Protein AF-A0A960Z286-F1 (afdb_monomer_lite)

pLDDT: mean 77.07, std 21.87, range [32.59, 98.06]

Sequence (140 aa):
MRFLIPLVVVCMVLLAVTPAVAESYREEGLPAFVPDPQDPLQVPRGIAVLQLSPMFLEIHGINEASVAVENALLAELAAATDEAEVERLVLRLAALDIDRQLSVLKVRIRYARLEGRFDEAFRLRQEMLQLLQNGNGPPM

Radius of gyration: 29.49 Å; chains: 1; bounding box: 43×73×62 Å

Foldseek 3Di:
DPDPPVVVVVVVVVVVPPPVVVPPPDDDDDDPPPDDPPDPVPPPPPDPPPPDDPLVVQLVVLVVVLVVVLVVLVVQLVVDDDPVSNVVSVLVNVVSVLVSLLSNLVSVLVVCVVVVVNVVNVVSVVVSVVSVVVNPPDDD

Secondary structure (DSSP, 8-state):
--SSHHHHHHHHHHHHSSSTTSSS-----PPP----TT-TT-S--S-------HHHHHHHHHHHHHHHHHHHHHHHHHH--SHHHHHHHHHHHHHHHHHHHHHHHHHHHHHHHHTT-HHHHHHHHHHHHHHHHHTTPPP-

Structure (mmCIF, N/CA/C/O backbone):
data_AF-A0A960Z286-F1
#
_entry.id   AF-A0A960Z286-F1
#
loop_
_atom_site.group_PDB
_atom_site.id
_atom_site.type_symbol
_atom_site.label_atom_id
_atom_site.label_alt_id
_atom_site.label_comp_id
_atom_site.label_asym_id
_atom_site.label_entity_id
_atom_site.label_seq_id
_atom_site.pdbx_PDB_ins_code
_atom_site.Cartn_x
_atom_site.Cartn_y
_atom_site.Cartn_z
_atom_site.occupancy
_atom_site.B_iso_or_equiv
_atom_site.auth_seq_id
_atom_site.auth_comp_id
_atom_site.auth_asym_id
_atom_site.auth_atom_id
_atom_site.pdbx_PDB_model_num
ATOM 1 N N . MET A 1 1 ? 7.196 -53.659 -30.319 1.00 56.94 1 MET A N 1
ATOM 2 C CA . MET A 1 1 ? 6.126 -54.269 -29.493 1.00 56.94 1 MET A CA 1
ATOM 3 C C . MET A 1 1 ? 6.685 -54.800 -28.165 1.00 56.94 1 MET A C 1
ATOM 5 O O . MET A 1 1 ? 6.800 -56.004 -28.000 1.00 56.94 1 MET A O 1
ATOM 9 N N . ARG A 1 2 ? 7.087 -53.926 -27.226 1.00 56.56 2 ARG A N 1
ATOM 10 C CA . ARG A 1 2 ? 7.665 -54.327 -25.917 1.00 56.56 2 ARG A CA 1
ATOM 11 C C . ARG A 1 2 ? 7.342 -53.354 -24.761 1.00 56.56 2 ARG A C 1
ATOM 13 O O . ARG A 1 2 ? 8.086 -53.280 -23.798 1.00 56.56 2 ARG A O 1
ATOM 20 N N . PHE A 1 3 ? 6.227 -52.622 -24.843 1.00 51.56 3 PHE A N 1
ATOM 21 C CA . PHE A 1 3 ? 5.804 -51.671 -23.793 1.00 51.56 3 PHE A CA 1
ATOM 22 C C . PHE A 1 3 ? 4.342 -51.836 -23.338 1.00 51.56 3 PHE A C 1
ATOM 24 O O . PHE A 1 3 ? 3.859 -51.055 -22.531 1.00 51.56 3 PHE A O 1
ATOM 31 N N . LEU A 1 4 ? 3.635 -52.869 -23.811 1.00 53.50 4 LEU A N 1
ATOM 32 C CA . LEU A 1 4 ? 2.208 -53.077 -23.511 1.00 53.50 4 LEU A CA 1
ATOM 33 C C . LEU A 1 4 ? 1.945 -53.877 -22.222 1.00 53.50 4 LEU A C 1
ATOM 35 O O . LEU A 1 4 ? 0.842 -53.835 -21.694 1.00 53.50 4 LEU A O 1
ATOM 39 N N . ILE A 1 5 ? 2.952 -54.571 -21.688 1.00 55.56 5 ILE A N 1
ATOM 40 C CA . ILE A 1 5 ? 2.807 -55.435 -20.507 1.00 55.56 5 ILE A CA 1
ATOM 41 C C . ILE A 1 5 ? 2.812 -54.659 -19.168 1.00 55.56 5 ILE A C 1
ATOM 43 O O . ILE A 1 5 ? 1.976 -54.978 -18.325 1.00 55.56 5 ILE A O 1
ATOM 47 N N . PRO A 1 6 ? 3.648 -53.621 -18.931 1.00 54.53 6 PRO A N 1
ATOM 48 C CA . PRO A 1 6 ? 3.648 -52.952 -17.625 1.00 54.53 6 PRO A CA 1
ATOM 49 C C . PRO A 1 6 ? 2.404 -52.080 -17.386 1.00 54.53 6 PRO A C 1
ATOM 51 O O . PRO A 1 6 ? 2.000 -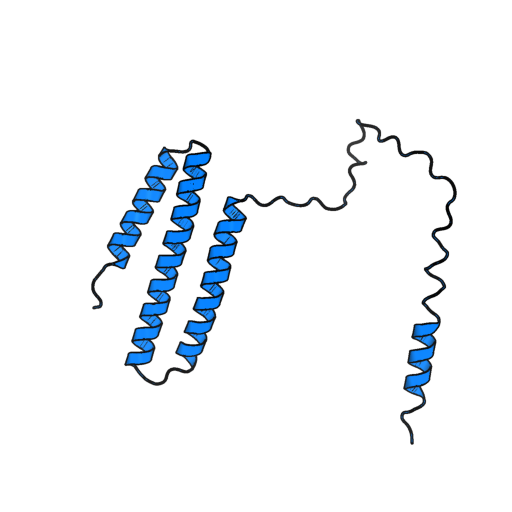51.904 -16.241 1.00 54.53 6 PRO A O 1
ATOM 54 N N . LEU A 1 7 ? 1.751 -51.581 -18.444 1.00 53.56 7 LEU A N 1
ATOM 55 C CA . LEU A 1 7 ? 0.562 -50.728 -18.320 1.00 53.56 7 LEU A CA 1
ATOM 56 C C . LEU A 1 7 ? -0.667 -51.508 -17.815 1.00 53.56 7 LEU A C 1
ATOM 58 O O . LEU A 1 7 ? -1.439 -50.996 -17.009 1.00 53.56 7 LEU A O 1
ATOM 62 N N . VAL A 1 8 ? -0.826 -52.765 -18.245 1.00 57.75 8 VAL A N 1
ATOM 63 C CA . VAL A 1 8 ? -1.969 -53.612 -17.856 1.00 57.75 8 VAL A CA 1
ATOM 64 C C . VAL A 1 8 ? -1.876 -54.035 -16.387 1.00 57.75 8 VAL A C 1
ATOM 66 O O . VAL A 1 8 ? -2.889 -54.060 -15.692 1.00 57.75 8 VAL A O 1
ATOM 69 N N . VAL A 1 9 ? -0.664 -54.283 -15.880 1.00 58.66 9 VAL A N 1
ATOM 70 C CA . VAL A 1 9 ? -0.447 -54.649 -14.469 1.00 58.66 9 VAL A CA 1
ATOM 71 C C . VAL A 1 9 ? -0.731 -53.463 -13.542 1.00 58.66 9 VAL A C 1
ATOM 73 O O . VAL A 1 9 ? -1.400 -53.630 -12.527 1.00 58.66 9 VAL A O 1
ATOM 76 N N . VAL A 1 10 ? -0.315 -52.248 -13.916 1.00 57.38 10 VAL A N 1
ATOM 77 C CA . VAL A 1 10 ? -0.603 -51.032 -13.132 1.00 57.38 10 VAL A CA 1
ATOM 78 C C . VAL A 1 10 ? -2.105 -50.717 -13.118 1.00 57.38 10 VAL A C 1
ATOM 80 O O . VAL A 1 10 ? -2.646 -50.345 -12.077 1.00 57.38 10 VAL A O 1
ATOM 83 N N . CYS A 1 11 ? -2.808 -50.935 -14.234 1.00 55.19 11 CYS A N 1
ATOM 84 C CA . CYS A 1 11 ? -4.253 -50.707 -14.311 1.00 55.19 11 CYS A CA 1
ATOM 85 C C . CYS A 1 11 ? -5.060 -51.737 -13.493 1.00 55.19 11 CYS A C 1
ATOM 87 O O . CYS A 1 11 ? -6.043 -51.372 -12.851 1.00 55.19 11 CYS A O 1
ATOM 89 N N . MET A 1 12 ? -4.618 -53.002 -13.428 1.00 56.00 12 MET A N 1
ATOM 90 C CA . MET A 1 12 ? -5.261 -54.013 -12.576 1.00 56.00 12 MET A CA 1
ATOM 91 C C . MET A 1 12 ? -5.041 -53.781 -11.077 1.00 56.00 12 MET A C 1
ATOM 93 O O . MET A 1 12 ? -5.953 -54.026 -10.292 1.00 56.00 12 MET A O 1
ATOM 97 N N . VAL A 1 13 ? -3.879 -53.265 -10.668 1.00 55.75 13 VAL A N 1
ATOM 98 C CA . VAL A 1 13 ? -3.625 -52.934 -9.254 1.00 55.75 13 VAL A CA 1
ATOM 99 C C . VAL A 1 13 ? -4.472 -51.737 -8.803 1.00 55.75 13 VAL A C 1
ATOM 101 O O . VAL A 1 13 ? -4.971 -51.735 -7.683 1.00 55.75 13 VAL A O 1
ATOM 104 N N . LEU A 1 14 ? -4.723 -50.760 -9.681 1.00 52.62 14 LEU A N 1
ATOM 105 C CA . LEU A 1 14 ? -5.585 -49.610 -9.374 1.00 52.62 14 LEU A CA 1
ATOM 106 C C . LEU A 1 14 ? -7.082 -49.965 -9.294 1.00 52.62 14 LEU A C 1
ATOM 108 O O . LEU A 1 14 ? -7.808 -49.343 -8.523 1.00 52.62 14 LEU A O 1
ATOM 112 N N . LEU A 1 15 ? -7.543 -50.978 -10.035 1.00 53.59 15 LEU A N 1
ATOM 113 C CA . LEU A 1 15 ? -8.944 -51.431 -10.021 1.00 53.59 15 LEU A CA 1
ATOM 114 C C . LEU A 1 15 ? -9.274 -52.428 -8.895 1.00 53.59 15 LEU A C 1
ATOM 116 O O . LEU A 1 15 ? -10.448 -52.633 -8.600 1.00 53.59 15 LEU A O 1
ATOM 120 N N . ALA A 1 16 ? -8.273 -53.028 -8.244 1.00 50.38 16 ALA A N 1
ATOM 121 C CA . ALA A 1 16 ? -8.479 -53.979 -7.146 1.00 50.38 16 ALA A CA 1
ATOM 122 C C . ALA A 1 16 ? -8.532 -53.327 -5.748 1.00 50.38 16 ALA A C 1
ATOM 124 O O . ALA A 1 16 ? -8.940 -53.974 -4.787 1.00 50.38 16 ALA A O 1
ATOM 125 N N . VAL A 1 17 ? -8.139 -52.054 -5.616 1.00 48.81 17 VAL A N 1
ATOM 126 C CA . VAL A 1 17 ? -8.053 -51.358 -4.314 1.00 48.81 17 VAL A CA 1
ATOM 127 C C . VAL A 1 17 ? -9.341 -50.590 -3.965 1.00 48.81 17 VAL A C 1
ATOM 129 O O . VAL A 1 17 ? -9.510 -50.141 -2.836 1.00 48.81 17 VAL A O 1
ATOM 132 N N . THR A 1 18 ? -10.301 -50.474 -4.884 1.00 52.19 18 THR A N 1
ATOM 133 C CA . THR A 1 18 ? -11.476 -49.607 -4.695 1.00 52.19 18 THR A CA 1
ATOM 134 C C . THR A 1 18 ? -12.733 -50.220 -4.060 1.00 52.19 18 THR A C 1
ATOM 136 O O . THR A 1 18 ? -13.496 -49.422 -3.520 1.00 52.19 18 THR A O 1
ATOM 139 N N . PRO A 1 19 ? -12.994 -51.546 -3.993 1.00 44.97 19 PRO A N 1
ATOM 140 C CA . PRO A 1 19 ? -14.175 -52.016 -3.262 1.00 44.97 19 PRO A CA 1
ATOM 141 C C . PRO A 1 19 ? -13.891 -52.319 -1.780 1.00 44.97 19 PRO A C 1
ATOM 143 O O . PRO A 1 19 ? -14.805 -52.262 -0.967 1.00 44.97 19 PRO A O 1
ATOM 146 N N . ALA A 1 20 ? -12.635 -52.562 -1.384 1.00 44.53 20 ALA A N 1
ATOM 147 C CA . ALA A 1 20 ? -12.308 -53.007 -0.021 1.00 44.53 20 ALA A CA 1
ATOM 148 C C . ALA A 1 20 ? -12.345 -51.897 1.053 1.00 44.53 20 ALA A C 1
ATOM 150 O O . ALA A 1 20 ? -12.325 -52.201 2.242 1.00 44.53 20 ALA A O 1
ATOM 151 N N . VAL A 1 21 ? -12.418 -50.621 0.659 1.00 44.81 21 VAL A N 1
ATOM 152 C CA . VAL A 1 21 ? -12.534 -49.477 1.591 1.00 44.81 21 VAL A CA 1
ATOM 153 C C . VAL A 1 21 ? -13.983 -48.978 1.711 1.00 44.81 21 VAL A C 1
ATOM 155 O O . VAL A 1 21 ? -14.307 -48.223 2.622 1.00 44.81 21 VAL A O 1
ATOM 158 N N . ALA A 1 22 ? -14.890 -49.429 0.837 1.00 44.00 22 ALA A N 1
ATOM 159 C CA . 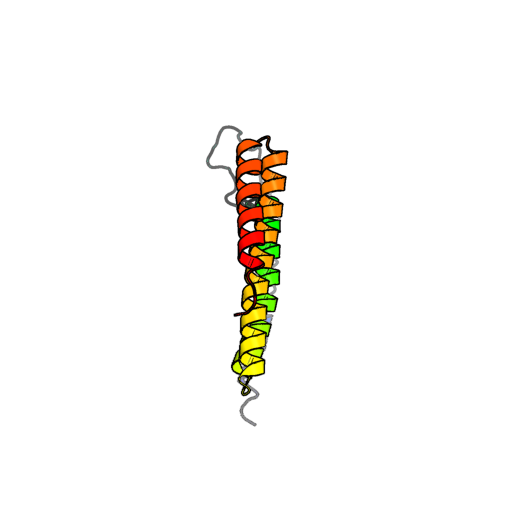ALA A 1 22 ? -16.287 -48.990 0.843 1.00 44.00 22 ALA A CA 1
ATOM 160 C C . ALA A 1 22 ? -17.186 -49.781 1.819 1.00 44.00 22 ALA A C 1
ATOM 162 O O . ALA A 1 22 ? -18.303 -49.354 2.096 1.00 44.00 22 ALA A O 1
ATOM 163 N N . GLU A 1 23 ? -16.712 -50.907 2.364 1.00 39.78 23 GLU A N 1
ATOM 164 C CA . GLU A 1 23 ? -17.537 -51.851 3.139 1.00 39.78 23 GLU A CA 1
ATOM 165 C C . GLU A 1 23 ? -17.264 -51.866 4.655 1.00 39.78 23 GLU A C 1
ATOM 167 O O . GLU A 1 23 ? -17.914 -52.608 5.388 1.00 39.78 23 GLU A O 1
ATOM 172 N N . SER A 1 24 ? -16.365 -51.013 5.165 1.00 43.59 24 SER A N 1
ATOM 173 C CA . SER A 1 24 ? -16.043 -50.945 6.604 1.00 43.59 24 SER A CA 1
ATOM 174 C C . SER A 1 24 ? -16.860 -49.923 7.409 1.00 43.59 24 SER A C 1
ATOM 176 O O . SER A 1 24 ? -16.572 -49.715 8.583 1.00 43.59 24 SER A O 1
ATOM 178 N N . TYR A 1 25 ? -17.882 -49.297 6.817 1.00 43.47 25 TYR A N 1
ATOM 179 C CA . TYR A 1 25 ? -18.816 -48.397 7.516 1.00 43.47 25 TYR A CA 1
ATOM 180 C C . TYR A 1 25 ? -20.215 -49.011 7.632 1.00 43.47 25 TYR A C 1
ATOM 182 O O . TYR A 1 25 ? -21.225 -48.375 7.338 1.00 43.47 25 TYR A O 1
ATOM 190 N N . ARG A 1 26 ? -20.277 -50.280 8.046 1.00 38.56 26 ARG A N 1
ATOM 191 C CA . ARG A 1 26 ? -21.534 -50.908 8.453 1.00 38.56 26 ARG A CA 1
ATOM 192 C C . ARG A 1 26 ? -21.814 -50.517 9.903 1.00 38.56 26 ARG A C 1
ATOM 194 O O . ARG A 1 26 ? -21.021 -50.818 10.788 1.00 38.56 26 ARG A O 1
ATOM 201 N N . GLU A 1 27 ? -22.913 -49.796 10.096 1.00 52.09 27 GLU A N 1
ATOM 202 C CA . GLU A 1 27 ? -23.444 -49.366 11.388 1.00 52.09 27 GLU A CA 1
ATOM 203 C C . GLU A 1 27 ? -23.547 -50.530 12.384 1.00 52.09 27 GLU A C 1
ATOM 205 O O . GLU A 1 27 ? -24.383 -51.419 12.231 1.00 52.09 27 GLU A O 1
ATOM 210 N N . GLU A 1 28 ? -22.750 -50.481 13.448 1.00 44.28 28 GLU A N 1
ATOM 211 C CA . GLU A 1 28 ? -23.063 -51.144 14.711 1.00 44.28 28 GLU A CA 1
ATOM 212 C C . GLU A 1 28 ? -23.120 -50.066 15.799 1.00 44.28 28 GLU A C 1
ATOM 214 O O . GLU A 1 28 ? -22.196 -49.270 15.958 1.00 44.28 28 GLU A O 1
ATOM 219 N N . GLY A 1 29 ? -24.276 -49.993 16.466 1.00 53.09 29 GLY A N 1
ATOM 220 C CA . GLY A 1 29 ? -24.728 -48.913 17.343 1.00 53.09 29 GLY A CA 1
ATOM 221 C C . GLY A 1 29 ? -23.656 -48.282 18.228 1.00 53.09 29 GLY A C 1
ATOM 222 O O . GLY A 1 29 ? -23.248 -48.847 19.241 1.00 53.09 29 GLY A O 1
ATOM 223 N N . LEU A 1 30 ? -23.284 -47.047 17.891 1.00 48.59 30 LEU A N 1
ATOM 224 C CA . LEU A 1 30 ? -22.587 -46.160 18.810 1.00 48.59 30 LEU A CA 1
ATOM 225 C C . LEU A 1 30 ? -23.594 -45.680 19.868 1.00 48.59 30 LEU A C 1
ATOM 227 O O . LEU A 1 30 ? -24.671 -45.199 19.497 1.00 48.59 30 LEU A O 1
ATOM 231 N N . PRO A 1 31 ? -23.289 -45.785 21.174 1.00 46.34 31 PRO A N 1
ATOM 232 C CA . PRO A 1 31 ? -24.091 -45.118 22.188 1.00 46.34 31 PRO A CA 1
ATOM 233 C C . PRO A 1 31 ? -24.128 -43.626 21.853 1.00 46.34 31 PRO A C 1
ATOM 235 O O . PRO A 1 31 ? -23.105 -43.052 21.475 1.00 46.34 31 PRO A O 1
ATOM 238 N N . ALA A 1 32 ? -25.312 -43.015 21.952 1.00 53.19 32 ALA A N 1
ATOM 239 C CA . ALA A 1 32 ? -25.479 -41.583 21.757 1.00 53.19 32 ALA A CA 1
ATOM 240 C C . ALA A 1 32 ? -24.393 -40.851 22.555 1.00 53.19 32 ALA A C 1
ATOM 242 O O . ALA A 1 32 ? -24.322 -40.977 23.777 1.00 53.19 32 ALA A O 1
ATOM 243 N N . PHE A 1 33 ? -23.511 -40.149 21.845 1.00 52.44 33 PHE A N 1
ATOM 244 C CA . PHE A 1 33 ? -22.482 -39.327 22.454 1.00 52.44 33 PHE A CA 1
ATOM 245 C C . PHE A 1 33 ? -23.194 -38.225 23.242 1.00 52.44 33 PHE A C 1
ATOM 247 O O . PHE A 1 33 ? -23.721 -37.277 22.661 1.00 52.44 33 PHE A O 1
ATOM 254 N N . VAL A 1 34 ? -23.279 -38.399 24.559 1.00 60.56 34 VAL A N 1
ATOM 255 C CA . VAL A 1 34 ? -23.688 -37.355 25.494 1.00 60.56 34 VAL A CA 1
ATOM 256 C C . VAL A 1 34 ? -22.385 -36.706 25.951 1.00 60.56 34 VAL A C 1
ATOM 258 O O . VAL A 1 34 ? -21.684 -37.314 26.760 1.00 60.56 34 VAL A O 1
ATOM 261 N N . PRO A 1 35 ? -21.996 -35.544 25.398 1.00 52.94 35 PRO A N 1
ATOM 262 C CA . PRO A 1 35 ? -20.770 -34.885 25.816 1.00 52.94 35 PRO A CA 1
ATOM 263 C C . PRO A 1 35 ? -20.867 -34.540 27.300 1.00 52.94 35 PRO A C 1
ATOM 265 O O . PRO A 1 35 ? -21.813 -33.871 27.721 1.00 52.94 35 PRO A O 1
ATOM 268 N N . ASP A 1 36 ? -19.891 -34.998 28.079 1.00 55.78 36 ASP A N 1
ATOM 269 C CA . ASP A 1 36 ? -19.712 -34.562 29.458 1.00 55.78 36 ASP A CA 1
ATOM 270 C C . ASP A 1 36 ? -19.178 -33.116 29.433 1.00 55.78 36 ASP A C 1
ATOM 272 O O . ASP A 1 36 ? -18.066 -32.884 28.946 1.00 55.78 36 ASP A O 1
ATOM 276 N N . PRO A 1 37 ? -19.943 -32.116 29.913 1.00 57.31 37 PRO A N 1
ATOM 277 C CA . PRO A 1 37 ? -19.528 -30.716 29.870 1.00 57.31 37 PRO A CA 1
ATOM 278 C C . PRO A 1 37 ? -18.319 -30.407 30.769 1.00 57.31 37 PRO A C 1
ATOM 280 O O . PRO A 1 37 ? -17.838 -29.274 30.744 1.00 57.31 37 PRO A O 1
ATOM 283 N N . GLN A 1 38 ? -17.834 -31.366 31.568 1.00 57.00 38 GLN A N 1
ATOM 284 C CA . GLN A 1 38 ? -16.705 -31.178 32.483 1.00 57.00 38 GLN A CA 1
ATOM 285 C C . GLN A 1 38 ? -15.414 -31.896 32.067 1.00 57.00 38 GLN A C 1
ATOM 287 O O . GLN A 1 38 ? -14.429 -31.797 32.799 1.00 57.00 38 GLN A O 1
ATOM 292 N N . ASP A 1 39 ? -15.368 -32.556 30.903 1.00 56.69 39 ASP A N 1
ATOM 293 C CA . ASP A 1 39 ? -14.153 -33.218 30.412 1.00 56.69 39 ASP A CA 1
ATOM 294 C C . ASP A 1 39 ? -13.393 -32.340 29.386 1.00 56.69 39 ASP A C 1
ATOM 296 O O . ASP A 1 39 ? -13.733 -32.320 28.197 1.00 56.69 39 ASP A O 1
ATOM 300 N N . PRO A 1 40 ? -12.334 -31.608 29.796 1.00 54.19 40 PRO A N 1
ATOM 301 C CA . PRO A 1 40 ? -11.569 -30.728 28.910 1.00 54.19 40 PRO A CA 1
ATOM 302 C C . PRO A 1 40 ? -10.782 -31.479 27.822 1.00 54.19 40 PRO A C 1
ATOM 304 O O . PRO A 1 40 ? -10.209 -30.841 26.937 1.00 54.19 40 PRO A O 1
ATOM 307 N N . LEU A 1 41 ? -10.735 -32.817 27.863 1.00 55.19 41 LEU A N 1
ATOM 308 C CA . LEU A 1 41 ? -10.044 -33.649 26.875 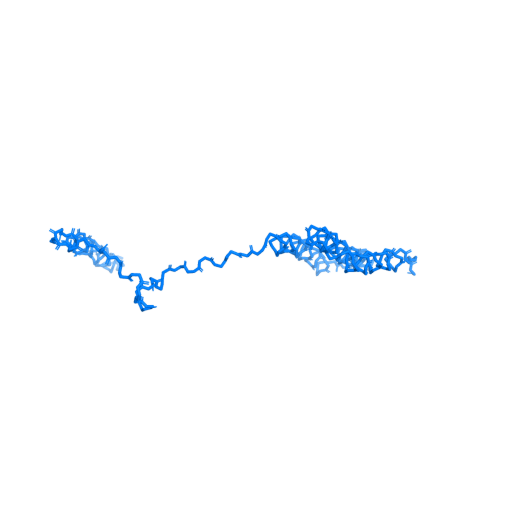1.00 55.19 41 LEU A CA 1
ATOM 309 C C . LEU A 1 41 ? -10.952 -34.109 25.723 1.00 55.19 41 LEU A C 1
ATOM 311 O O . LEU A 1 41 ? -10.438 -34.649 24.743 1.00 55.19 41 LEU A O 1
ATOM 315 N N . GLN A 1 42 ? -12.264 -33.854 25.791 1.00 52.62 42 GLN A N 1
ATOM 316 C CA . GLN A 1 42 ? -13.228 -34.217 24.741 1.00 52.62 42 GLN A CA 1
ATOM 317 C C . GLN A 1 42 ? -13.474 -33.123 23.696 1.00 52.62 42 GLN A C 1
ATOM 319 O O . GLN A 1 42 ? -14.279 -33.318 22.786 1.00 52.62 42 GLN A O 1
ATOM 324 N N . VAL A 1 43 ? -12.771 -31.986 23.763 1.00 53.25 43 VAL A N 1
ATOM 325 C CA . VAL A 1 43 ? -12.819 -30.994 22.681 1.00 53.25 43 VAL A CA 1
ATOM 326 C C . VAL A 1 43 ? -12.214 -31.636 21.426 1.00 53.25 43 VAL A C 1
ATOM 328 O O . VAL A 1 43 ? -11.026 -31.979 21.440 1.00 53.25 43 VAL A O 1
ATOM 331 N N . PRO A 1 44 ? -12.978 -31.814 20.331 1.00 49.31 44 PRO A N 1
ATOM 332 C CA . PRO A 1 44 ? -12.432 -32.364 19.103 1.00 49.31 44 PRO A CA 1
ATOM 333 C C . PRO A 1 44 ? -11.245 -31.503 18.668 1.00 49.31 44 PRO A C 1
ATOM 335 O O . PRO A 1 44 ? -11.394 -30.304 18.434 1.00 49.31 44 PRO A O 1
ATOM 338 N N . ARG A 1 45 ? -10.059 -32.103 18.505 1.00 51.91 45 ARG A N 1
ATOM 339 C CA . ARG A 1 45 ? -8.908 -31.475 17.823 1.00 51.91 45 ARG A CA 1
ATOM 340 C C . ARG A 1 45 ? -9.154 -31.384 16.308 1.00 51.91 45 ARG A C 1
ATOM 342 O O . ARG A 1 45 ? -8.291 -31.718 15.503 1.00 51.91 45 ARG A O 1
ATOM 349 N N . GLY A 1 46 ? -10.360 -30.988 15.921 1.00 44.53 46 GLY A N 1
ATOM 350 C CA . GLY A 1 46 ? -10.832 -30.882 14.554 1.00 44.53 46 GLY A CA 1
ATOM 351 C C . GLY A 1 46 ? -11.156 -29.430 14.258 1.00 44.53 46 GLY A C 1
ATOM 352 O O . GLY A 1 46 ? -12.208 -28.942 14.643 1.00 44.53 46 GLY A O 1
ATOM 353 N N . ILE A 1 47 ? -10.236 -28.770 13.554 1.00 49.09 47 ILE A N 1
ATOM 354 C CA . ILE A 1 47 ? -10.437 -27.479 12.889 1.00 49.09 47 ILE A CA 1
ATOM 355 C C . ILE A 1 47 ? -10.826 -26.349 13.857 1.00 49.09 47 ILE A C 1
ATOM 357 O O . ILE A 1 47 ? -11.951 -25.854 13.869 1.00 49.09 47 ILE A O 1
ATOM 361 N N . ALA A 1 48 ? -9.849 -25.849 14.615 1.00 46.66 48 ALA A N 1
ATOM 362 C CA . ALA A 1 48 ? -9.927 -24.462 15.054 1.00 46.66 48 ALA A CA 1
ATOM 363 C C . ALA A 1 48 ? -9.834 -23.583 13.795 1.00 46.66 48 ALA A C 1
ATOM 365 O O . ALA A 1 48 ? -8.740 -23.307 13.303 1.00 46.66 48 ALA A O 1
ATOM 366 N N . VAL A 1 49 ? -10.977 -23.196 13.222 1.00 48.00 49 VAL A N 1
ATOM 367 C CA . VAL A 1 49 ? -11.014 -22.139 12.209 1.00 48.00 49 VAL A CA 1
ATOM 368 C C . VAL A 1 49 ? -10.589 -20.867 12.932 1.00 48.00 49 VAL A C 1
ATOM 370 O O . VAL A 1 49 ? -11.380 -20.262 13.654 1.00 48.00 49 VAL A O 1
ATOM 373 N N . LEU A 1 50 ? -9.317 -20.490 12.795 1.00 56.84 50 LEU A N 1
ATOM 374 C CA . LEU A 1 50 ? -8.837 -19.184 13.226 1.00 56.84 50 LEU A CA 1
ATOM 375 C C . LEU A 1 50 ? -9.624 -18.139 12.430 1.00 56.84 50 LEU A C 1
ATOM 377 O O . LEU A 1 50 ? -9.346 -17.907 11.254 1.00 56.84 50 LEU A O 1
ATOM 381 N N . GLN A 1 51 ? -10.646 -17.546 13.046 1.00 62.38 51 GLN A N 1
ATOM 382 C CA . GLN A 1 51 ? -11.348 -16.419 12.451 1.00 62.38 51 GLN A CA 1
ATOM 383 C C . GLN A 1 51 ? -10.407 -15.219 12.488 1.00 62.38 51 GLN A C 1
ATOM 385 O O . GLN A 1 51 ? -10.212 -14.582 13.523 1.00 62.38 51 GLN A O 1
ATOM 390 N N . LEU A 1 52 ? -9.765 -14.958 11.352 1.00 76.81 52 LEU A N 1
ATOM 391 C CA . LEU A 1 52 ? -8.948 -13.770 11.160 1.00 76.81 52 LEU A CA 1
ATOM 392 C C . LEU A 1 52 ? -9.830 -12.527 11.300 1.00 76.81 52 LEU A C 1
ATOM 394 O O . LEU A 1 52 ? -10.988 -12.521 10.876 1.00 76.81 52 LEU A O 1
ATO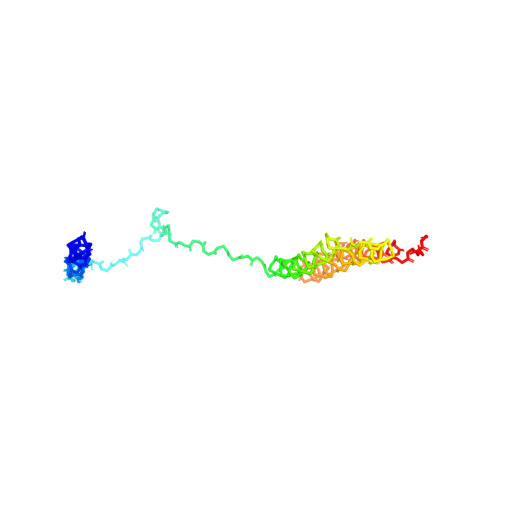M 398 N N . SER A 1 53 ? -9.283 -11.465 11.893 1.00 88.00 53 SER A N 1
ATOM 399 C CA . SER A 1 53 ? -10.041 -10.228 12.050 1.00 88.00 53 SER A CA 1
ATOM 400 C C . SER A 1 53 ? -10.372 -9.623 10.675 1.00 88.00 53 SER A C 1
ATOM 402 O O . SER A 1 53 ? -9.547 -9.689 9.758 1.00 88.00 53 SER A O 1
ATOM 404 N N . PRO A 1 54 ? -11.540 -8.979 10.509 1.00 91.56 54 PRO A N 1
ATOM 405 C CA . PRO A 1 54 ? -11.887 -8.291 9.264 1.00 91.56 54 PRO A CA 1
ATOM 406 C C . PRO A 1 54 ? -10.825 -7.271 8.820 1.00 91.56 54 PRO A C 1
ATOM 408 O O . PRO A 1 54 ? -10.485 -7.196 7.643 1.00 91.56 54 PRO A O 1
ATOM 411 N N . MET A 1 55 ? -10.214 -6.559 9.777 1.00 92.00 55 MET A N 1
ATOM 412 C CA . MET A 1 55 ? -9.097 -5.645 9.517 1.00 92.00 55 MET A CA 1
ATOM 413 C C . MET A 1 55 ? -7.907 -6.350 8.864 1.00 92.00 55 MET A C 1
ATOM 415 O O . MET A 1 55 ? -7.318 -5.814 7.926 1.00 92.00 55 MET A O 1
ATOM 419 N N . PHE A 1 56 ? -7.541 -7.534 9.364 1.00 93.56 56 PHE A N 1
ATOM 420 C CA . PHE A 1 56 ? -6.440 -8.309 8.805 1.00 93.56 56 PHE A CA 1
ATOM 421 C C . PHE A 1 56 ? -6.725 -8.689 7.352 1.00 93.56 56 PHE A C 1
ATOM 423 O O . PHE A 1 56 ? -5.866 -8.479 6.501 1.00 93.56 56 PHE A O 1
ATOM 430 N N . LEU A 1 57 ? -7.928 -9.192 7.063 1.00 94.81 57 LEU A N 1
ATOM 431 C CA . LEU A 1 57 ? -8.308 -9.616 5.712 1.00 94.81 57 LEU A CA 1
ATOM 432 C C . LEU A 1 57 ? -8.256 -8.456 4.713 1.00 94.81 57 LEU A C 1
ATOM 434 O O . LEU A 1 57 ? -7.744 -8.618 3.610 1.00 94.81 57 LEU A O 1
ATOM 438 N N . GLU A 1 58 ? -8.722 -7.271 5.106 1.00 95.94 58 GLU A N 1
ATOM 439 C CA . GLU A 1 58 ? -8.657 -6.087 4.246 1.00 95.94 58 GLU A CA 1
ATOM 440 C C . GLU A 1 58 ? -7.218 -5.630 3.975 1.00 95.94 58 GLU A C 1
ATOM 442 O O . GLU A 1 58 ? -6.862 -5.358 2.830 1.00 95.94 58 GLU A O 1
ATOM 447 N N . ILE A 1 59 ? -6.373 -5.566 5.010 1.00 95.00 59 ILE A N 1
ATOM 448 C CA . ILE A 1 59 ? -4.953 -5.212 4.848 1.00 95.00 59 ILE A CA 1
ATOM 449 C C . ILE A 1 59 ? -4.238 -6.253 3.986 1.00 95.00 59 ILE A C 1
ATOM 451 O O . ILE A 1 59 ? -3.410 -5.901 3.146 1.00 95.00 59 ILE A O 1
ATOM 455 N N . HIS A 1 60 ? -4.553 -7.531 4.179 1.00 95.69 60 HIS A N 1
ATOM 456 C CA . HIS A 1 60 ? -3.982 -8.608 3.390 1.00 95.69 60 HIS A CA 1
ATOM 457 C C . HIS A 1 60 ? -4.374 -8.485 1.915 1.00 95.69 60 HIS A C 1
ATOM 459 O O . HIS A 1 60 ? -3.484 -8.484 1.071 1.00 95.69 60 HIS A O 1
ATOM 465 N N . GLY A 1 61 ? -5.655 -8.252 1.614 1.00 96.62 61 GLY A N 1
ATOM 466 C CA . GLY A 1 61 ? -6.119 -8.046 0.240 1.00 96.62 61 GLY A CA 1
ATOM 467 C C . GLY A 1 61 ? -5.479 -6.832 -0.443 1.00 96.62 61 GLY A C 1
ATOM 468 O O . GLY A 1 61 ? -5.138 -6.901 -1.621 1.00 96.62 61 GLY A O 1
ATOM 469 N N . ILE A 1 62 ? -5.237 -5.739 0.295 1.00 96.25 62 ILE A N 1
ATOM 470 C CA . ILE A 1 62 ? -4.466 -4.591 -0.215 1.00 96.25 62 ILE A CA 1
ATOM 471 C C . ILE A 1 62 ? -3.046 -5.023 -0.595 1.00 96.25 62 ILE A C 1
ATOM 473 O O . ILE A 1 62 ? -2.580 -4.707 -1.686 1.00 96.25 62 ILE A O 1
ATOM 477 N N . ASN A 1 63 ? -2.362 -5.755 0.287 1.00 96.44 63 ASN A N 1
ATOM 478 C CA . ASN A 1 63 ? -0.995 -6.202 0.030 1.00 96.44 63 ASN A CA 1
ATOM 479 C C . ASN A 1 63 ? -0.917 -7.165 -1.157 1.00 96.44 63 ASN A C 1
ATOM 481 O O . ASN A 1 63 ? -0.039 -6.999 -1.995 1.00 96.44 63 ASN A O 1
ATOM 485 N N . GLU A 1 64 ? -1.826 -8.135 -1.257 1.00 97.19 64 GLU A N 1
ATOM 486 C CA . GLU A 1 64 ? -1.863 -9.067 -2.388 1.00 97.19 64 GLU A CA 1
ATOM 487 C C . GLU A 1 64 ? -2.059 -8.331 -3.718 1.00 97.19 64 GLU A C 1
ATOM 489 O O . GLU A 1 64 ? -1.321 -8.574 -4.676 1.00 97.19 64 GLU A O 1
ATOM 494 N N . ALA A 1 65 ? -3.000 -7.382 -3.767 1.00 95.75 65 ALA A N 1
ATOM 495 C CA . ALA A 1 65 ? -3.234 -6.568 -4.954 1.00 95.75 65 ALA A CA 1
ATOM 496 C C . ALA A 1 65 ? -2.000 -5.730 -5.330 1.00 95.75 65 ALA A C 1
ATOM 498 O O . ALA A 1 65 ? -1.617 -5.691 -6.499 1.00 95.75 65 ALA A O 1
ATOM 499 N N . SER A 1 66 ? -1.347 -5.092 -4.354 1.00 95.88 66 SER A N 1
ATOM 500 C CA . SER A 1 66 ? -0.131 -4.313 -4.603 1.00 95.88 66 SER A CA 1
ATOM 501 C C . SER A 1 66 ? 1.033 -5.181 -5.077 1.00 95.88 66 SER A C 1
ATOM 503 O O . SER A 1 66 ? 1.698 -4.798 -6.031 1.00 95.88 66 SER A O 1
ATOM 505 N N . VAL A 1 67 ? 1.245 -6.360 -4.486 1.00 96.69 67 VAL A N 1
ATOM 506 C CA . VAL A 1 67 ? 2.309 -7.295 -4.895 1.00 96.69 67 VAL A CA 1
ATOM 507 C C . VAL A 1 67 ? 2.100 -7.778 -6.330 1.00 96.69 67 VAL A C 1
ATOM 509 O O . VAL A 1 67 ? 3.060 -7.910 -7.086 1.00 96.69 67 VAL A O 1
ATOM 512 N N . ALA A 1 68 ? 0.853 -8.016 -6.745 1.00 95.62 68 ALA A N 1
ATOM 513 C CA . ALA A 1 68 ? 0.560 -8.393 -8.126 1.00 95.62 68 ALA A CA 1
ATOM 514 C C . ALA A 1 68 ? 0.995 -7.302 -9.122 1.00 95.62 68 ALA A C 1
ATOM 516 O O . ALA A 1 68 ? 1.599 -7.610 -10.150 1.00 95.62 68 ALA A O 1
ATOM 517 N N . VAL A 1 69 ? 0.731 -6.031 -8.801 1.00 96.50 69 VAL A N 1
ATOM 518 C CA . VAL A 1 69 ? 1.154 -4.886 -9.624 1.00 96.50 69 VAL A CA 1
ATOM 519 C C . VAL A 1 69 ? 2.668 -4.688 -9.562 1.00 96.50 69 VAL A C 1
ATOM 521 O O . VAL A 1 69 ? 3.294 -4.475 -10.596 1.00 96.50 69 VAL A O 1
ATOM 524 N N . GLU A 1 70 ? 3.267 -4.795 -8.377 1.00 97.12 70 GLU A N 1
ATOM 525 C CA . GLU A 1 70 ? 4.711 -4.675 -8.165 1.00 97.12 70 GLU A CA 1
ATOM 526 C C . GLU A 1 70 ? 5.476 -5.692 -9.016 1.00 97.12 70 GLU A C 1
ATOM 528 O O . GLU A 1 70 ? 6.369 -5.316 -9.769 1.00 97.12 70 GLU A O 1
ATOM 533 N N . ASN A 1 71 ? 5.067 -6.962 -8.988 1.00 97.31 71 ASN A N 1
ATOM 534 C CA . ASN A 1 71 ? 5.684 -8.011 -9.797 1.00 97.31 71 ASN A CA 1
ATOM 535 C C . ASN A 1 71 ? 5.574 -7.733 -11.303 1.00 97.31 71 ASN A C 1
ATOM 537 O O . ASN A 1 71 ? 6.514 -8.016 -12.045 1.00 97.31 71 ASN A O 1
ATOM 541 N N . ALA A 1 72 ? 4.454 -7.165 -11.761 1.00 97.38 72 ALA A N 1
ATOM 542 C CA . ALA A 1 72 ? 4.295 -6.771 -13.159 1.00 97.38 72 ALA A CA 1
ATOM 543 C C . ALA A 1 72 ? 5.258 -5.631 -13.536 1.00 97.38 72 ALA A C 1
ATOM 545 O O . ALA A 1 72 ? 5.957 -5.726 -14.543 1.00 97.38 72 ALA A O 1
ATOM 546 N N . LEU A 1 73 ? 5.367 -4.600 -12.691 1.00 96.12 73 LEU A N 1
ATOM 547 C CA . LEU A 1 73 ? 6.292 -3.481 -12.895 1.00 96.12 73 LEU A CA 1
ATOM 548 C C . LEU A 1 73 ? 7.761 -3.917 -12.843 1.00 96.12 73 LEU A C 1
ATOM 550 O O . LEU A 1 73 ? 8.569 -3.429 -13.626 1.00 96.12 73 LEU A O 1
ATOM 554 N N . LEU A 1 74 ? 8.115 -4.844 -11.951 1.00 96.62 74 LEU A N 1
ATOM 555 C CA . LEU A 1 74 ? 9.465 -5.403 -11.868 1.00 96.62 74 LEU A CA 1
ATOM 556 C C . LEU A 1 74 ? 9.809 -6.246 -13.100 1.00 96.62 74 LEU A C 1
ATOM 558 O O . LEU A 1 74 ? 10.949 -6.212 -13.559 1.00 96.62 74 LEU A O 1
ATOM 562 N N . ALA A 1 75 ? 8.839 -6.972 -13.662 1.00 97.12 75 ALA A N 1
ATOM 563 C CA . ALA A 1 75 ? 9.029 -7.690 -14.918 1.00 97.12 75 ALA A CA 1
ATOM 564 C C . ALA A 1 75 ? 9.237 -6.727 -16.100 1.00 97.12 75 ALA A C 1
ATOM 566 O O . ALA A 1 75 ? 10.131 -6.958 -16.913 1.00 97.12 75 ALA A O 1
ATOM 567 N N . GLU A 1 76 ? 8.465 -5.634 -16.171 1.00 97.00 76 GLU A N 1
ATOM 568 C CA . GLU A 1 76 ? 8.688 -4.550 -17.142 1.00 97.00 76 GLU A CA 1
ATOM 569 C C . GLU A 1 76 ? 10.086 -3.937 -16.966 1.00 97.00 76 GLU A C 1
ATOM 571 O O . GLU A 1 76 ? 10.825 -3.792 -17.936 1.00 97.00 76 GLU A O 1
ATOM 576 N N . LEU A 1 77 ? 10.490 -3.655 -15.724 1.00 95.25 77 LEU A N 1
ATOM 577 C CA . LEU A 1 77 ? 11.791 -3.067 -15.402 1.00 95.25 77 LEU A CA 1
ATOM 578 C C . LEU A 1 77 ? 12.957 -3.979 -15.799 1.00 95.25 77 LEU A C 1
ATOM 580 O O . LEU A 1 77 ? 13.959 -3.501 -16.318 1.00 95.25 77 LEU A O 1
ATOM 584 N N . ALA A 1 78 ? 12.825 -5.290 -15.591 1.00 95.56 78 ALA A N 1
ATOM 585 C CA . ALA A 1 78 ? 13.835 -6.268 -15.990 1.00 95.56 78 ALA A CA 1
ATOM 586 C C . ALA A 1 78 ? 14.001 -6.376 -17.518 1.00 95.56 78 ALA A C 1
ATOM 588 O O . ALA A 1 78 ? 15.051 -6.815 -17.986 1.00 95.56 78 ALA A O 1
ATOM 589 N N . ALA A 1 79 ? 12.973 -6.003 -18.286 1.00 96.62 79 ALA A N 1
ATOM 590 C CA . ALA A 1 79 ? 12.999 -5.986 -19.746 1.00 96.62 79 ALA A CA 1
ATOM 591 C C . ALA A 1 79 ? 13.367 -4.611 -20.334 1.00 96.62 79 ALA A C 1
ATOM 593 O O . ALA A 1 79 ? 13.685 -4.531 -21.522 1.00 96.62 79 ALA A O 1
ATOM 594 N N . ALA A 1 80 ? 13.321 -3.544 -19.531 1.00 95.06 80 ALA A N 1
ATOM 595 C CA . ALA A 1 80 ? 13.594 -2.186 -19.973 1.00 95.06 80 ALA A CA 1
ATOM 596 C C . ALA A 1 80 ? 15.074 -2.008 -20.344 1.00 95.06 80 ALA A C 1
ATOM 598 O O . ALA A 1 80 ? 15.980 -2.405 -19.611 1.00 95.06 80 ALA A O 1
ATOM 599 N N . THR A 1 81 ? 15.319 -1.385 -21.495 1.00 93.06 81 THR A N 1
ATOM 600 C CA . THR A 1 81 ? 16.675 -1.089 -21.994 1.00 93.06 81 THR A CA 1
ATOM 601 C C . THR A 1 81 ? 16.972 0.405 -22.062 1.00 93.06 81 THR A C 1
ATOM 603 O O . THR A 1 81 ? 18.127 0.788 -22.217 1.00 93.06 81 THR A O 1
ATOM 606 N N . ASP A 1 82 ? 15.932 1.236 -22.000 1.00 96.56 82 ASP A N 1
ATOM 607 C CA . ASP A 1 82 ? 16.012 2.690 -22.096 1.00 96.56 82 ASP A CA 1
ATOM 608 C C . ASP A 1 82 ? 16.025 3.340 -20.705 1.00 96.56 82 ASP A C 1
ATOM 610 O O . ASP A 1 82 ? 15.265 2.951 -19.817 1.00 96.56 82 ASP A O 1
ATOM 614 N N . GLU A 1 83 ? 16.884 4.343 -20.520 1.00 95.12 83 GLU A N 1
ATOM 615 C CA . GLU A 1 83 ? 17.074 5.012 -19.228 1.00 95.12 83 GLU A CA 1
ATOM 616 C C . GLU A 1 83 ? 15.814 5.764 -18.773 1.00 95.12 83 GLU A C 1
ATOM 618 O O . GLU A 1 83 ? 15.436 5.669 -17.604 1.00 95.12 83 GLU A O 1
ATOM 623 N N . ALA A 1 84 ? 15.102 6.429 -19.690 1.00 95.44 84 ALA A N 1
ATOM 624 C CA . ALA A 1 84 ? 13.880 7.156 -19.351 1.00 95.44 84 ALA A CA 1
ATOM 625 C C . ALA A 1 84 ? 12.725 6.199 -19.006 1.00 95.44 84 ALA A C 1
ATOM 627 O O . ALA A 1 84 ? 11.895 6.491 -18.139 1.00 95.44 84 ALA A O 1
ATOM 628 N N . GLU A 1 85 ? 12.664 5.031 -19.652 1.00 95.12 85 GLU A N 1
ATOM 629 C CA . GLU A 1 85 ? 11.714 3.982 -19.279 1.00 95.12 85 GLU A CA 1
ATOM 630 C C . GLU A 1 85 ? 11.998 3.410 -17.884 1.00 95.12 85 GLU A C 1
ATOM 632 O O . GLU A 1 85 ? 11.063 3.270 -17.087 1.00 95.12 85 GLU A O 1
ATOM 637 N N . VAL A 1 86 ? 13.268 3.131 -17.572 1.00 95.56 86 VAL A N 1
ATOM 638 C CA . VAL A 1 86 ? 13.707 2.679 -16.243 1.00 95.56 86 VAL A CA 1
ATOM 639 C C . VAL A 1 86 ? 13.317 3.699 -15.174 1.00 95.56 86 VAL A C 1
ATOM 641 O O . VAL A 1 86 ? 12.676 3.332 -14.189 1.00 95.56 86 VAL A O 1
ATOM 644 N N . GLU A 1 87 ? 13.625 4.980 -15.384 1.00 95.38 87 GLU A N 1
ATOM 645 C CA . GLU A 1 87 ? 13.283 6.059 -14.453 1.00 95.38 87 GLU A CA 1
ATOM 646 C C . GLU A 1 87 ? 11.769 6.130 -14.204 1.00 95.38 87 GLU A C 1
ATOM 648 O O . GLU A 1 87 ? 11.306 6.115 -13.058 1.00 95.38 87 GLU A O 1
ATOM 653 N N . ARG A 1 88 ? 10.968 6.101 -15.275 1.00 96.44 88 ARG A N 1
ATOM 654 C CA . ARG A 1 88 ? 9.503 6.089 -15.180 1.00 96.44 88 ARG A CA 1
ATOM 655 C C . ARG A 1 88 ? 8.990 4.893 -14.373 1.00 96.44 88 ARG A C 1
ATOM 657 O O . ARG A 1 88 ? 8.056 5.043 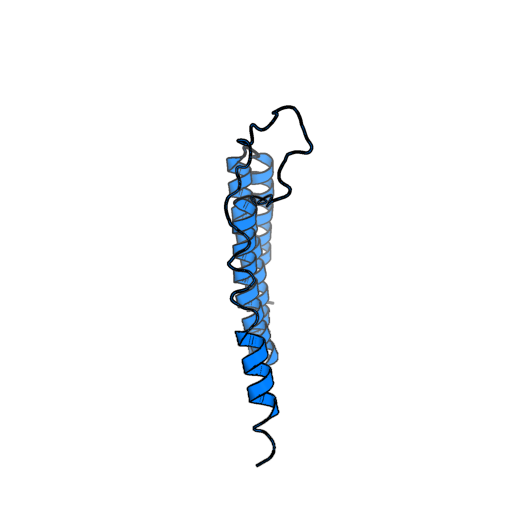-13.583 1.00 96.44 88 ARG A O 1
ATOM 664 N N . LEU A 1 89 ? 9.540 3.698 -14.589 1.00 95.12 89 LEU A N 1
ATOM 665 C CA . LEU A 1 89 ? 9.118 2.482 -13.888 1.00 95.12 89 LEU A CA 1
ATOM 666 C C . LEU A 1 89 ? 9.501 2.513 -12.405 1.00 95.12 89 LEU A C 1
ATOM 668 O O . LEU A 1 89 ? 8.682 2.138 -11.564 1.00 95.12 89 LEU A O 1
ATOM 672 N N . VAL A 1 90 ? 10.682 3.033 -12.071 1.00 94.38 90 VAL A N 1
ATOM 673 C CA . VAL A 1 90 ? 11.109 3.250 -10.681 1.00 94.38 90 VAL A CA 1
ATOM 674 C C . VAL A 1 90 ? 10.173 4.228 -9.968 1.00 94.38 90 VAL A C 1
ATOM 676 O O . VAL A 1 90 ? 9.718 3.941 -8.859 1.00 94.38 90 VAL A O 1
ATOM 679 N N . LEU A 1 91 ? 9.797 5.337 -10.613 1.00 93.88 91 LEU A N 1
ATOM 680 C CA . LEU A 1 91 ? 8.826 6.283 -10.053 1.00 93.88 91 LEU A CA 1
ATOM 681 C C . LEU A 1 91 ? 7.447 5.642 -9.840 1.00 93.88 91 LEU A C 1
ATOM 683 O O . LEU A 1 91 ? 6.808 5.874 -8.814 1.00 93.88 91 LEU A O 1
ATOM 687 N N . ARG A 1 92 ? 6.992 4.792 -10.771 1.00 95.88 92 ARG A N 1
ATOM 688 C CA . ARG A 1 92 ? 5.732 4.042 -10.618 1.00 95.88 92 ARG A CA 1
ATOM 689 C C . ARG A 1 92 ? 5.783 3.056 -9.450 1.00 95.88 92 ARG A C 1
ATOM 691 O O . ARG A 1 92 ? 4.796 2.951 -8.727 1.00 95.88 92 ARG A O 1
ATOM 698 N N . LEU A 1 93 ? 6.904 2.364 -9.246 1.00 93.88 93 LEU A N 1
ATOM 699 C CA . LEU A 1 93 ? 7.106 1.475 -8.095 1.00 93.88 93 LEU A CA 1
ATOM 700 C C . LEU A 1 93 ? 7.076 2.252 -6.772 1.00 93.88 93 LEU A C 1
ATOM 702 O O . LEU A 1 93 ? 6.398 1.838 -5.833 1.00 93.88 93 LEU A O 1
ATOM 706 N N . ALA A 1 94 ? 7.739 3.410 -6.713 1.00 91.50 94 ALA A N 1
ATOM 707 C CA . ALA A 1 94 ? 7.707 4.276 -5.535 1.00 91.50 94 ALA A CA 1
ATOM 708 C C . ALA A 1 94 ? 6.286 4.787 -5.230 1.00 91.50 94 ALA A C 1
ATOM 710 O O . ALA A 1 94 ? 5.845 4.754 -4.081 1.00 91.50 94 ALA A O 1
ATOM 711 N N . ALA A 1 95 ? 5.539 5.204 -6.258 1.00 91.81 95 ALA A N 1
ATOM 712 C CA . ALA A 1 95 ? 4.149 5.631 -6.107 1.00 91.81 95 ALA A CA 1
ATOM 713 C C . ALA A 1 95 ? 3.237 4.491 -5.619 1.00 91.81 95 ALA A C 1
ATOM 715 O O . ALA A 1 95 ? 2.418 4.700 -4.725 1.00 91.81 95 ALA A O 1
ATOM 716 N N . LEU A 1 96 ? 3.419 3.275 -6.149 1.00 95.06 96 LEU A N 1
ATOM 717 C CA . LEU A 1 96 ? 2.668 2.090 -5.726 1.00 95.06 96 LEU A CA 1
ATOM 718 C C . LEU A 1 96 ? 2.864 1.789 -4.234 1.00 95.06 96 LEU A C 1
ATOM 720 O O . LEU A 1 96 ? 1.899 1.449 -3.544 1.00 95.06 96 LEU A O 1
ATOM 724 N N . ASP A 1 97 ? 4.091 1.922 -3.726 1.00 92.25 97 ASP A N 1
ATOM 725 C CA . ASP A 1 97 ? 4.365 1.703 -2.307 1.00 92.25 97 ASP A CA 1
ATOM 726 C C . ASP A 1 97 ? 3.659 2.741 -1.421 1.00 92.25 97 ASP A C 1
ATOM 728 O O . ASP A 1 97 ? 3.015 2.379 -0.431 1.00 92.25 97 ASP A O 1
ATOM 732 N N . ILE A 1 98 ? 3.688 4.019 -1.814 1.00 93.00 98 ILE A N 1
ATOM 733 C CA . ILE A 1 98 ? 2.969 5.093 -1.112 1.00 93.00 98 ILE A CA 1
ATOM 734 C C . ILE A 1 98 ? 1.459 4.816 -1.105 1.00 93.00 98 ILE A C 1
ATOM 736 O O . ILE A 1 98 ? 0.823 4.875 -0.048 1.00 93.00 98 ILE A O 1
ATOM 740 N N . ASP A 1 99 ? 0.875 4.459 -2.250 1.00 94.44 99 ASP A N 1
ATOM 741 C CA . ASP A 1 99 ? -0.556 4.159 -2.370 1.00 94.44 99 ASP A CA 1
ATOM 742 C C . ASP A 1 99 ? -0.981 2.975 -1.493 1.00 94.44 99 ASP A C 1
ATOM 744 O O . ASP A 1 99 ? -2.035 3.006 -0.835 1.00 94.44 99 ASP A O 1
ATOM 748 N N . ARG A 1 100 ? -0.137 1.941 -1.426 1.00 95.56 100 ARG A N 1
ATOM 749 C CA . ARG A 1 100 ? -0.325 0.788 -0.544 1.00 95.56 100 ARG A CA 1
ATOM 750 C C . ARG A 1 100 ? -0.316 1.209 0.923 1.00 95.56 100 ARG A C 1
ATOM 752 O O . ARG A 1 100 ? -1.257 0.890 1.655 1.00 95.56 100 ARG A O 1
ATOM 759 N N . GLN A 1 101 ? 0.696 1.964 1.353 1.00 95.62 101 GLN A N 1
ATOM 760 C CA . GLN A 1 101 ? 0.808 2.456 2.729 1.00 95.62 101 GLN A CA 1
ATOM 761 C C . GLN A 1 101 ? -0.395 3.328 3.125 1.00 95.62 101 GLN A C 1
ATOM 763 O O . GLN A 1 101 ? -0.993 3.123 4.186 1.00 95.62 101 GLN A O 1
ATOM 768 N N . LEU A 1 102 ? -0.820 4.248 2.250 1.00 96.25 102 LEU A N 1
ATOM 769 C CA . LEU A 1 102 ? -2.006 5.082 2.465 1.00 96.25 102 LEU A CA 1
ATOM 770 C C . LEU A 1 102 ? -3.275 4.240 2.621 1.00 96.25 102 LEU A C 1
ATOM 772 O O . LEU A 1 102 ? -4.113 4.528 3.480 1.00 96.25 102 LEU A O 1
ATOM 776 N N . SER A 1 103 ? -3.430 3.197 1.809 1.00 97.00 103 SER A N 1
ATOM 777 C CA . SER A 1 103 ? -4.586 2.298 1.870 1.00 97.00 103 SER A CA 1
ATOM 778 C C . SER A 1 103 ? -4.630 1.522 3.187 1.00 97.00 103 SER A C 1
ATOM 780 O O . SER A 1 103 ? -5.674 1.480 3.843 1.00 97.00 103 SER A O 1
ATOM 782 N N . VAL A 1 104 ? -3.487 1.005 3.646 1.00 97.06 104 VAL A N 1
ATOM 783 C CA . VAL A 1 104 ? -3.370 0.339 4.952 1.00 97.06 104 VAL A CA 1
ATOM 784 C C . VAL A 1 104 ? -3.688 1.300 6.100 1.00 97.06 104 VAL A C 1
ATOM 786 O O . VAL A 1 104 ? -4.454 0.951 7.003 1.00 97.06 104 VAL A O 1
ATOM 789 N N . LEU A 1 105 ? -3.163 2.529 6.070 1.00 96.69 105 LEU A N 1
ATOM 790 C CA . LEU A 1 105 ? -3.447 3.539 7.095 1.00 96.69 105 LEU A CA 1
ATOM 791 C C . LEU A 1 105 ? -4.938 3.885 7.160 1.00 96.69 105 LEU A C 1
ATOM 793 O O . LEU A 1 105 ? -5.498 3.937 8.256 1.00 96.69 105 LEU A O 1
ATOM 797 N N . LYS A 1 106 ? -5.616 4.042 6.015 1.00 97.62 106 LYS A N 1
ATOM 798 C CA . LYS A 1 106 ? -7.072 4.274 5.964 1.00 97.62 106 LYS A CA 1
ATOM 799 C C . LYS A 1 106 ? -7.852 3.158 6.660 1.00 97.62 106 LYS A C 1
ATOM 801 O O . LYS A 1 106 ? -8.751 3.452 7.451 1.00 97.62 106 LYS A O 1
ATOM 806 N N . VAL A 1 107 ? -7.493 1.897 6.406 1.00 97.38 107 VAL A N 1
ATOM 807 C CA . VAL A 1 107 ? -8.116 0.739 7.065 1.00 97.38 107 VAL A CA 1
ATOM 808 C C . VAL A 1 107 ? -7.887 0.802 8.575 1.00 97.38 107 VAL A C 1
ATOM 810 O O . VAL A 1 107 ? -8.850 0.780 9.342 1.00 97.38 107 VAL A O 1
ATOM 813 N N . ARG A 1 108 ? -6.638 0.977 9.021 1.00 96.31 108 ARG A N 1
ATOM 814 C CA . ARG A 1 108 ? -6.298 1.043 10.453 1.00 96.31 108 ARG A CA 1
ATOM 815 C C . ARG A 1 108 ? -7.012 2.186 11.177 1.00 96.31 108 ARG A C 1
ATOM 817 O O . ARG A 1 108 ? -7.535 1.975 12.266 1.00 96.31 108 ARG A O 1
ATOM 824 N N . ILE A 1 109 ? -7.100 3.370 10.566 1.00 96.50 109 ILE A N 1
ATOM 825 C CA . ILE A 1 109 ? -7.840 4.521 11.113 1.00 96.50 109 ILE A CA 1
ATOM 826 C C . ILE A 1 109 ? -9.320 4.174 11.294 1.00 96.50 109 ILE A C 1
ATOM 828 O O . ILE A 1 109 ? -9.909 4.499 12.327 1.00 96.50 109 ILE A O 1
ATOM 832 N N . ARG A 1 110 ? -9.937 3.531 10.295 1.00 96.94 110 ARG A N 1
ATOM 833 C CA . ARG A 1 110 ? -11.349 3.140 10.359 1.00 96.94 110 ARG A CA 1
ATOM 834 C C . ARG A 1 110 ? -11.594 2.159 11.505 1.00 96.94 110 ARG A C 1
ATOM 836 O O . ARG A 1 110 ? -12.498 2.402 12.296 1.00 96.94 110 ARG A O 1
ATOM 843 N N . TYR A 1 111 ? -10.780 1.112 11.634 1.00 94.88 111 TYR A 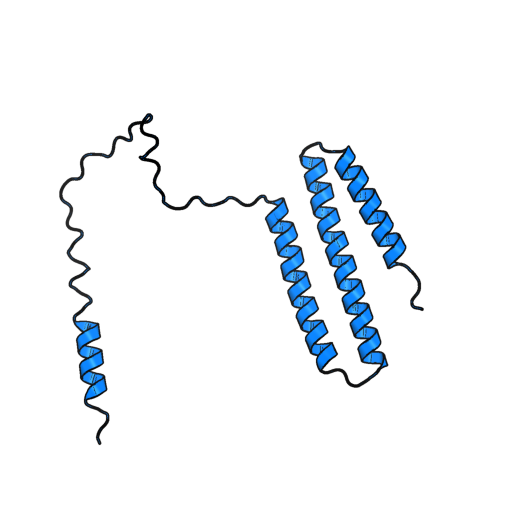N 1
ATOM 844 C CA . TYR A 1 111 ? -10.935 0.128 12.713 1.00 94.88 111 TYR A CA 1
ATOM 845 C C . TYR A 1 111 ? -10.635 0.711 14.097 1.00 94.88 111 TYR A C 1
ATOM 847 O O . TYR A 1 111 ? -11.419 0.498 15.017 1.00 94.88 111 TYR A O 1
ATOM 855 N N . ALA A 1 112 ? -9.602 1.547 14.238 1.00 93.25 112 ALA A N 1
ATOM 856 C CA . ALA A 1 112 ? -9.344 2.262 15.489 1.00 93.25 112 ALA A CA 1
ATOM 857 C C . ALA A 1 112 ? -10.554 3.113 15.923 1.00 93.25 112 ALA A C 1
ATOM 859 O O . ALA A 1 112 ? -10.913 3.126 17.097 1.00 93.25 112 ALA A O 1
ATOM 860 N N . ARG A 1 113 ? -11.241 3.776 14.979 1.00 93.25 113 ARG A N 1
ATOM 861 C CA . ARG A 1 113 ? -12.480 4.524 15.263 1.00 93.25 113 ARG A CA 1
ATOM 862 C C . ARG A 1 113 ? -13.644 3.627 15.673 1.00 93.25 113 ARG A C 1
ATOM 864 O O . ARG A 1 113 ? -14.359 3.986 16.602 1.00 93.25 113 ARG A O 1
ATOM 871 N N . LEU A 1 114 ? -13.840 2.501 14.987 1.00 93.38 114 LEU A N 1
ATOM 872 C CA . LEU A 1 114 ? -14.910 1.546 15.304 1.00 93.38 114 LEU A CA 1
ATOM 873 C C . LEU A 1 114 ? -14.751 0.949 16.709 1.00 93.38 114 LEU A C 1
ATOM 875 O O . LEU A 1 114 ? -15.743 0.691 17.379 1.00 93.38 114 LEU A O 1
ATOM 879 N N . GLU A 1 115 ? -13.513 0.791 17.171 1.00 93.75 115 GLU A N 1
ATOM 880 C CA . GLU A 1 115 ? -13.177 0.291 18.508 1.00 93.75 115 GLU A CA 1
ATOM 881 C C . GLU A 1 115 ? -13.094 1.398 19.578 1.00 93.75 115 GLU A C 1
ATOM 883 O O . GLU A 1 115 ? -12.729 1.131 20.720 1.00 93.75 115 GLU A O 1
ATOM 888 N N . GLY A 1 116 ? -13.391 2.655 19.228 1.00 92.31 116 GLY A N 1
ATOM 889 C CA . GLY A 1 116 ? -13.340 3.791 20.157 1.00 92.31 116 GLY A CA 1
ATOM 890 C C . GLY A 1 116 ? -11.927 4.271 20.523 1.00 92.31 116 GLY A C 1
ATOM 891 O O . GLY A 1 116 ? -11.776 5.142 21.379 1.00 92.31 116 GLY A O 1
ATOM 892 N N . ARG A 1 117 ? -10.881 3.765 19.858 1.00 95.31 117 ARG A N 1
ATOM 893 C CA . ARG A 1 117 ? -9.475 4.175 20.030 1.00 95.31 117 ARG A CA 1
ATOM 894 C C . ARG A 1 117 ? -9.177 5.470 19.260 1.00 95.31 117 ARG A C 1
ATOM 896 O O . ARG A 1 117 ? -8.408 5.488 18.296 1.00 95.31 117 ARG A O 1
ATOM 903 N N . PHE A 1 118 ? -9.807 6.576 19.659 1.00 96.19 118 PHE A N 1
ATOM 904 C CA . PHE A 1 118 ? -9.716 7.851 18.932 1.00 96.19 118 PHE A CA 1
ATOM 905 C C . PHE A 1 118 ? -8.316 8.473 18.925 1.00 96.19 118 PHE A C 1
ATOM 907 O O . PHE A 1 118 ? -7.924 9.036 17.902 1.00 96.19 118 PHE A O 1
ATOM 914 N N . ASP A 1 119 ? -7.547 8.324 20.005 1.00 96.31 119 ASP A N 1
ATOM 915 C CA . ASP A 1 119 ? -6.170 8.831 20.083 1.00 96.31 119 ASP A CA 1
ATOM 916 C C . ASP A 1 119 ? -5.269 8.157 19.042 1.00 96.31 119 ASP A C 1
ATOM 918 O O . ASP A 1 119 ? -4.491 8.805 18.338 1.00 96.31 119 ASP A O 1
ATOM 922 N N . GLU A 1 120 ? -5.430 6.845 18.871 1.00 94.44 120 GLU A N 1
ATOM 923 C CA . GLU A 1 120 ? -4.714 6.092 17.850 1.00 94.44 120 GLU A CA 1
ATOM 924 C C . GLU A 1 120 ? -5.171 6.471 16.446 1.00 94.44 120 GLU A C 1
ATOM 926 O O . GLU A 1 120 ? -4.334 6.690 15.572 1.00 94.44 120 GLU A O 1
ATOM 931 N N . ALA A 1 121 ? -6.480 6.613 16.227 1.00 96.69 121 ALA A N 1
ATOM 932 C CA . ALA A 1 121 ? -7.002 7.082 14.949 1.00 96.69 121 ALA A CA 1
ATOM 933 C C . ALA A 1 121 ? -6.459 8.477 14.587 1.00 96.69 121 ALA A C 1
ATOM 935 O O . ALA A 1 121 ? -6.167 8.741 13.418 1.00 96.69 121 ALA A O 1
ATOM 936 N N . PHE A 1 122 ? -6.297 9.364 15.573 1.00 97.81 122 PHE A N 1
ATOM 937 C CA . PHE A 1 122 ? -5.690 10.677 15.376 1.00 97.81 122 PHE A CA 1
ATOM 938 C C . PHE A 1 122 ? -4.204 10.561 15.025 1.00 97.81 122 PHE A C 1
ATOM 940 O O . PHE A 1 122 ? -3.778 11.136 14.024 1.00 97.81 122 PHE A O 1
ATOM 947 N N . ARG A 1 123 ? -3.433 9.766 15.776 1.00 98.06 123 ARG A N 1
ATOM 948 C CA . ARG A 1 123 ? -2.012 9.506 15.494 1.00 98.06 123 ARG A CA 1
ATOM 949 C C . ARG A 1 123 ? -1.801 8.944 14.084 1.00 98.06 123 ARG A C 1
ATOM 951 O O . ARG A 1 123 ? -0.989 9.475 13.335 1.00 98.06 123 ARG A O 1
ATOM 958 N N . LEU A 1 124 ? -2.569 7.925 13.697 1.00 96.50 124 LEU A N 1
ATOM 959 C CA . LEU A 1 124 ? -2.501 7.311 12.365 1.00 96.50 124 LEU A CA 1
ATOM 960 C C . LEU A 1 124 ? -2.884 8.297 11.251 1.00 96.50 124 LEU A C 1
ATOM 962 O O . LEU A 1 124 ? -2.337 8.248 10.152 1.00 96.50 124 LEU A O 1
ATOM 966 N N . ARG A 1 125 ? -3.806 9.228 11.522 1.00 96.94 125 ARG A N 1
ATOM 967 C CA . ARG A 1 125 ? -4.138 10.297 10.573 1.00 96.94 125 ARG A CA 1
ATOM 968 C C . ARG A 1 125 ? -2.980 11.275 10.385 1.00 96.94 125 ARG A C 1
ATOM 970 O O . ARG A 1 125 ? -2.779 11.726 9.264 1.00 96.94 125 ARG A O 1
ATOM 977 N N . GLN A 1 126 ? -2.235 11.599 11.443 1.00 97.19 126 GLN A N 1
ATOM 978 C CA . GLN A 1 126 ? -1.036 12.437 11.323 1.00 97.19 126 GLN A CA 1
ATOM 979 C C . GLN A 1 126 ? 0.039 11.746 10.480 1.00 97.19 126 GLN A C 1
ATOM 981 O O . GLN A 1 126 ? 0.594 12.368 9.581 1.00 97.19 126 GLN A O 1
ATOM 986 N N . GLU A 1 127 ? 0.261 10.450 10.699 1.00 95.88 127 GLU A N 1
ATOM 987 C CA . GLU A 1 127 ? 1.167 9.628 9.886 1.00 95.88 127 GLU A CA 1
ATOM 988 C C . GLU A 1 127 ? 0.762 9.642 8.401 1.00 95.88 127 GLU A C 1
ATOM 990 O O . GLU A 1 127 ? 1.584 9.902 7.525 1.00 95.88 127 GLU A O 1
ATOM 995 N N . MET A 1 128 ? -0.534 9.485 8.111 1.00 95.38 128 MET A N 1
ATOM 996 C CA . MET A 1 128 ? -1.059 9.567 6.744 1.00 95.38 128 MET A CA 1
ATOM 997 C C . MET A 1 128 ? -0.825 10.945 6.101 1.00 95.38 128 MET A C 1
ATOM 999 O O . MET A 1 128 ? -0.504 11.024 4.918 1.00 95.38 128 MET A O 1
ATOM 1003 N N . LEU A 1 129 ? -0.975 12.038 6.858 1.00 94.69 129 LEU A N 1
ATOM 1004 C CA . LEU A 1 129 ? -0.714 13.392 6.357 1.00 94.69 129 LEU A CA 1
ATOM 1005 C C . LEU A 1 129 ? 0.775 13.628 6.085 1.00 94.69 129 LEU A C 1
ATOM 1007 O O . LEU A 1 129 ? 1.104 14.247 5.078 1.00 94.69 129 LEU A O 1
ATOM 1011 N N . GLN A 1 130 ? 1.662 13.115 6.938 1.00 93.00 130 GLN A N 1
ATOM 1012 C CA . GLN A 1 130 ? 3.108 13.183 6.715 1.00 93.00 130 GLN A CA 1
ATOM 1013 C C . GLN A 1 130 ? 3.506 12.426 5.448 1.00 93.00 130 GLN A C 1
ATOM 1015 O O . GLN A 1 130 ? 4.268 12.945 4.637 1.00 93.00 130 GLN A O 1
ATOM 1020 N N . LEU A 1 131 ? 2.936 11.238 5.227 1.00 91.75 131 LEU A N 1
ATOM 1021 C CA . LEU A 1 131 ? 3.188 10.461 4.016 1.00 91.75 131 LEU A CA 1
ATOM 1022 C C . LEU A 1 131 ? 2.742 11.213 2.752 1.00 91.75 131 LEU A C 1
ATOM 1024 O O . LEU A 1 131 ? 3.478 11.253 1.773 1.00 91.75 131 LEU A O 1
ATOM 1028 N N . LEU A 1 132 ? 1.583 11.877 2.791 1.00 89.75 132 LEU A N 1
ATOM 1029 C CA . LEU A 1 132 ? 1.099 12.712 1.683 1.00 89.75 132 LEU A CA 1
ATOM 1030 C C . LEU A 1 132 ? 1.961 13.959 1.443 1.00 89.75 132 LEU A C 1
ATOM 1032 O O . LEU A 1 132 ? 2.058 14.426 0.312 1.00 89.75 132 LEU A O 1
ATOM 1036 N N . GLN A 1 133 ? 2.565 14.526 2.486 1.00 88.38 133 GLN A N 1
ATOM 1037 C CA . GLN A 1 133 ? 3.477 15.665 2.348 1.00 88.38 133 GLN A CA 1
ATOM 1038 C C . GLN A 1 133 ? 4.815 15.235 1.745 1.00 88.38 133 GLN A C 1
ATOM 1040 O O . GLN A 1 133 ? 5.321 15.903 0.849 1.00 88.38 133 GLN A O 1
ATOM 1045 N N . ASN A 1 134 ? 5.348 14.096 2.187 1.00 81.50 134 ASN A N 1
ATOM 1046 C CA . ASN A 1 134 ? 6.621 13.564 1.705 1.00 81.50 134 ASN A CA 1
ATOM 1047 C C . ASN A 1 134 ? 6.505 12.963 0.294 1.00 81.50 134 ASN A C 1
ATOM 1049 O O . ASN A 1 134 ? 7.430 13.089 -0.499 1.00 81.50 134 ASN A O 1
ATOM 1053 N N . GLY A 1 135 ? 5.363 12.353 -0.038 1.00 67.19 135 GLY A N 1
ATOM 1054 C CA . GLY A 1 135 ? 5.087 11.774 -1.357 1.00 67.19 135 GLY A CA 1
ATOM 1055 C C . GLY A 1 135 ? 4.800 12.796 -2.464 1.00 67.19 135 GLY A C 1
ATOM 1056 O O . GLY A 1 135 ? 4.802 12.430 -3.631 1.00 67.19 135 GLY A O 1
ATOM 1057 N N . ASN A 1 136 ? 4.578 14.069 -2.113 1.00 56.62 136 ASN A N 1
ATOM 1058 C CA . ASN A 1 136 ? 4.364 15.181 -3.051 1.00 56.62 136 ASN A CA 1
ATOM 1059 C C . ASN A 1 136 ? 5.620 16.058 -3.251 1.00 56.62 136 ASN A C 1
ATOM 1061 O O . ASN A 1 136 ? 5.513 17.177 -3.758 1.00 56.62 136 ASN A O 1
ATOM 1065 N N . GLY A 1 137 ? 6.805 15.598 -2.831 1.00 46.59 137 GLY A N 1
ATOM 1066 C CA . GLY A 1 137 ? 8.062 16.275 -3.162 1.00 46.59 137 GLY A CA 1
ATOM 1067 C C . GLY A 1 137 ? 8.289 16.302 -4.684 1.00 46.59 137 GLY A C 1
ATOM 1068 O O . GLY A 1 137 ? 7.915 15.339 -5.355 1.00 46.59 137 GLY A O 1
ATOM 1069 N N . PRO A 1 138 ? 8.845 17.389 -5.258 1.00 32.59 138 PRO A N 1
ATOM 1070 C CA . PRO A 1 138 ? 9.016 17.504 -6.705 1.00 32.59 138 PRO A CA 1
ATOM 1071 C C . PRO A 1 138 ? 9.911 16.377 -7.248 1.00 32.59 138 PRO A C 1
ATOM 1073 O O . PRO A 1 138 ? 10.840 15.972 -6.542 1.00 32.59 138 PRO A O 1
ATOM 1076 N N . PRO A 1 139 ? 9.671 15.892 -8.484 1.00 44.59 139 PRO A N 1
ATOM 1077 C CA . PRO A 1 139 ? 10.658 15.069 -9.173 1.00 44.59 139 PRO A CA 1
ATOM 1078 C C . PRO A 1 139 ? 11.937 15.908 -9.295 1.00 44.59 139 PRO A C 1
ATOM 1080 O O . PRO A 1 139 ? 11.898 17.010 -9.848 1.00 44.59 139 PRO A O 1
ATOM 1083 N N . MET A 1 140 ? 13.011 15.440 -8.657 1.00 38.69 140 MET A N 1
ATOM 1084 C CA . MET A 1 140 ? 14.353 16.017 -8.787 1.00 38.69 140 MET A CA 1
ATOM 1085 C C . MET A 1 140 ? 14.927 15.682 -10.152 1.00 38.69 140 MET A C 1
ATOM 1087 O O . MET A 1 140 ? 14.720 14.526 -10.576 1.00 38.69 140 MET A O 1
#